Protein AF-D2TX63-F1 (afdb_monomer_lite)

Secondary structure (DSSP, 8-state):
--HHHHHHTT--HHHHHHHHTS-HHHHHHHHHHS---------

Organism: NCBI:txid638

Radius of gyration: 10.66 Å; chains: 1; bounding box: 20×17×34 Å

pLDDT: mean 86.03, std 12.14, range [59.28, 96.81]

Structure (mmCIF, N/CA/C/O backbone):
data_AF-D2TX63-F1
#
_entry.id   AF-D2TX63-F1
#
loop_
_atom_site.group_PDB
_atom_site.id
_atom_site.type_symbol
_atom_site.label_atom_id
_atom_site.label_alt_id
_atom_site.label_comp_id
_atom_site.label_asym_id
_atom_site.label_entity_id
_atom_site.label_seq_id
_atom_site.pdbx_PDB_ins_code
_atom_site.Cartn_x
_atom_site.Cartn_y
_atom_site.Cartn_z
_atom_site.occupancy
_atom_site.B_iso_or_equiv
_atom_site.auth_seq_id
_atom_site.auth_comp_id
_atom_site.auth_asym_id
_atom_site.auth_atom_id
_atom_site.pdbx_PDB_model_num
ATOM 1 N N . MET A 1 1 ? -9.718 -7.286 -7.394 1.00 59.28 1 MET A N 1
ATOM 2 C CA . MET A 1 1 ? -8.773 -6.166 -7.602 1.00 59.28 1 MET A CA 1
ATOM 3 C C . MET A 1 1 ? -7.533 -6.418 -6.775 1.00 59.28 1 MET A C 1
ATOM 5 O O . MET A 1 1 ? -7.668 -6.587 -5.570 1.00 59.28 1 MET A O 1
ATOM 9 N N . ASP A 1 2 ? -6.374 -6.458 -7.423 1.00 85.25 2 ASP A N 1
ATOM 10 C CA . ASP A 1 2 ? -5.089 -6.797 -6.810 1.00 85.25 2 ASP A CA 1
ATOM 11 C C . ASP A 1 2 ? -4.569 -5.727 -5.838 1.00 85.25 2 ASP A C 1
ATOM 13 O O . ASP A 1 2 ? -4.678 -4.526 -6.106 1.00 85.25 2 ASP A O 1
ATOM 17 N N . ILE A 1 3 ? -3.959 -6.160 -4.728 1.00 90.19 3 ILE A N 1
ATOM 18 C CA . ILE A 1 3 ? -3.357 -5.275 -3.712 1.00 90.19 3 ILE A CA 1
ATOM 19 C C . ILE A 1 3 ? -2.259 -4.396 -4.338 1.00 90.19 3 ILE A C 1
ATOM 21 O O . ILE A 1 3 ? -2.188 -3.198 -4.061 1.00 90.19 3 ILE A O 1
ATOM 25 N N 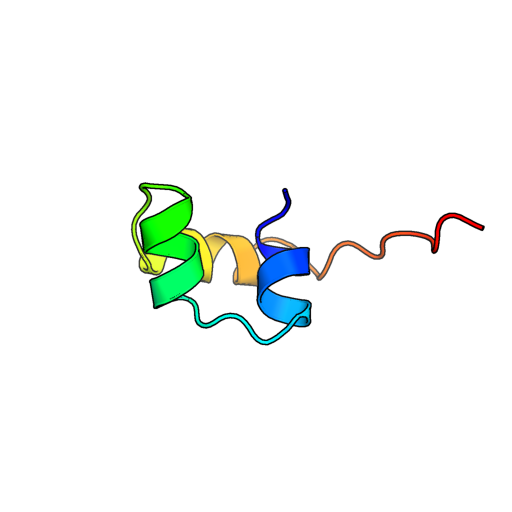. HIS A 1 4 ? -1.459 -4.967 -5.241 1.00 88.88 4 HIS A N 1
ATOM 26 C CA . HIS A 1 4 ? -0.382 -4.278 -5.958 1.00 88.88 4 HIS A CA 1
ATOM 27 C C . HIS A 1 4 ? -0.888 -3.157 -6.868 1.00 88.88 4 HIS A C 1
ATOM 29 O 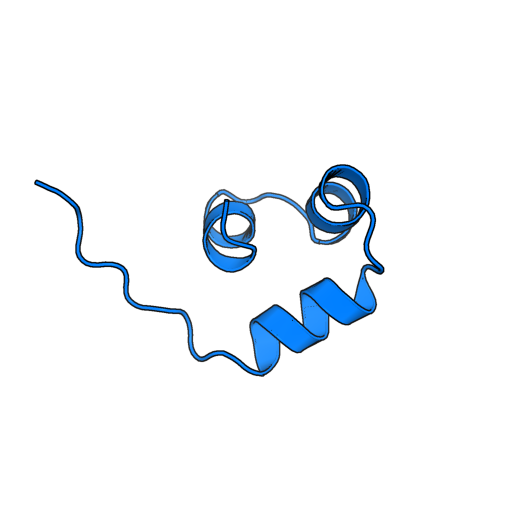O . HIS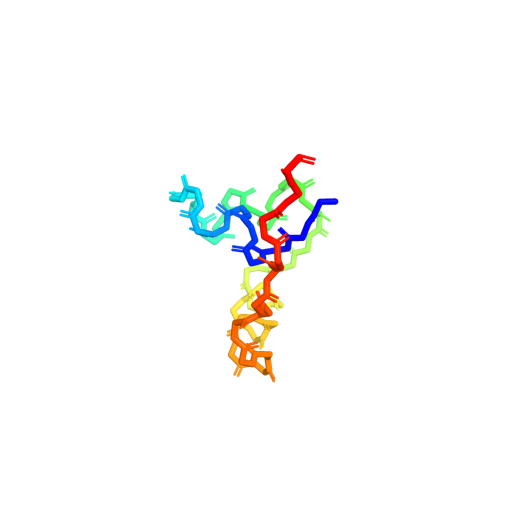 A 1 4 ? -0.298 -2.082 -6.901 1.00 88.88 4 HIS A O 1
ATOM 35 N N . VAL A 1 5 ? -2.002 -3.381 -7.570 1.00 89.31 5 VAL A N 1
ATOM 36 C CA . VAL A 1 5 ? -2.589 -2.386 -8.482 1.00 89.31 5 VAL A CA 1
ATOM 37 C C . VAL A 1 5 ? -3.093 -1.183 -7.694 1.00 89.31 5 VAL A C 1
ATOM 39 O O . VAL A 1 5 ? -2.785 -0.044 -8.031 1.00 89.31 5 VAL A O 1
ATOM 42 N N . ARG A 1 6 ? -3.816 -1.433 -6.600 1.00 90.94 6 ARG A N 1
ATOM 43 C CA . ARG A 1 6 ? -4.319 -0.381 -5.708 1.00 90.94 6 ARG A CA 1
ATOM 44 C C . ARG A 1 6 ? -3.182 0.442 -5.102 1.00 90.94 6 ARG A C 1
ATOM 46 O O . ARG A 1 6 ? -3.269 1.666 -5.045 1.00 90.94 6 ARG A O 1
ATOM 53 N N . PHE A 1 7 ? -2.105 -0.222 -4.685 1.00 91.69 7 PHE A N 1
ATOM 54 C CA . PHE A 1 7 ? -0.917 0.453 -4.172 1.00 91.69 7 PHE A CA 1
ATOM 55 C C . PHE A 1 7 ? -0.210 1.283 -5.256 1.00 91.69 7 PHE A C 1
ATOM 57 O O . PHE A 1 7 ? 0.106 2.445 -5.018 1.00 91.69 7 PHE A O 1
ATOM 64 N N . ALA A 1 8 ? -0.043 0.739 -6.467 1.00 89.62 8 ALA A N 1
ATOM 65 C CA . ALA A 1 8 ? 0.536 1.452 -7.610 1.00 89.62 8 ALA A CA 1
ATOM 66 C C . ALA A 1 8 ? -0.302 2.669 -8.051 1.00 89.62 8 ALA A C 1
ATOM 68 O O . ALA A 1 8 ? 0.242 3.650 -8.543 1.00 89.62 8 ALA A O 1
ATOM 69 N N . GLN A 1 9 ? -1.617 2.640 -7.819 1.00 91.62 9 GLN A N 1
ATOM 70 C CA . GLN A 1 9 ? -2.527 3.777 -8.010 1.00 91.62 9 GLN A CA 1
ATOM 71 C C . GLN A 1 9 ? -2.419 4.850 -6.907 1.00 91.62 9 GLN A C 1
ATOM 73 O O . GLN A 1 9 ? -3.183 5.813 -6.913 1.00 91.62 9 GLN A O 1
ATOM 78 N N . GLY A 1 10 ? -1.511 4.694 -5.938 1.00 94.06 10 GLY A N 1
ATOM 79 C CA . GLY A 1 10 ? -1.290 5.651 -4.852 1.00 94.06 10 GLY A CA 1
ATOM 80 C C . GLY A 1 10 ? -2.229 5.484 -3.655 1.00 94.06 10 GLY A C 1
ATOM 81 O O . GLY A 1 10 ? -2.247 6.335 -2.763 1.00 94.06 10 GLY A O 1
ATOM 82 N N . GLN A 1 11 ? -3.014 4.402 -3.586 1.00 95.12 11 GLN A N 1
ATOM 83 C CA . GLN A 1 11 ? -3.819 4.139 -2.394 1.00 95.12 11 GLN A CA 1
ATOM 84 C C . GLN A 1 11 ? -2.921 3.776 -1.205 1.00 95.12 11 GLN A C 1
ATOM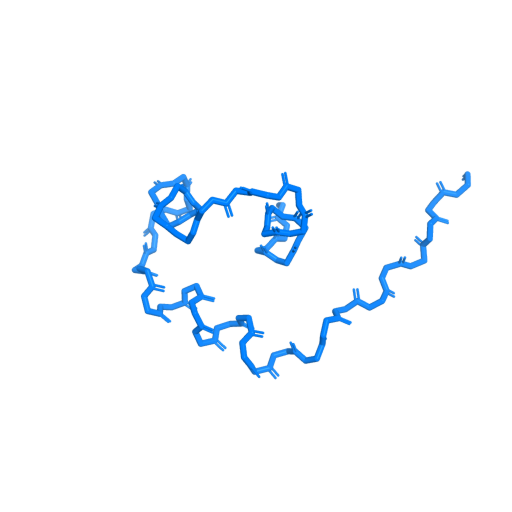 86 O O . GLN A 1 11 ? -1.978 2.991 -1.313 1.00 95.12 11 GLN A O 1
ATOM 91 N N . SER A 1 12 ? -3.248 4.311 -0.027 1.00 96.38 12 SER A N 1
ATOM 92 C CA . SER A 1 12 ? -2.518 3.980 1.196 1.00 96.38 12 SER A CA 1
ATOM 93 C C . SER A 1 12 ? -2.830 2.558 1.671 1.00 96.38 12 SER A C 1
ATOM 95 O O . SER A 1 12 ? -3.946 2.059 1.519 1.00 96.38 12 SER A O 1
ATOM 97 N N . LEU A 1 13 ? -1.873 1.929 2.361 1.00 94.75 13 LEU A N 1
ATOM 98 C CA . LEU A 1 13 ? -2.049 0.590 2.942 1.00 94.75 13 LEU A CA 1
ATOM 99 C C . LEU A 1 13 ? -3.281 0.492 3.853 1.00 94.75 13 LEU A C 1
ATOM 101 O O . LEU A 1 13 ? -3.926 -0.548 3.905 1.00 94.75 13 LEU A O 1
ATOM 105 N N . ARG A 1 14 ? -3.607 1.575 4.575 1.00 96.62 14 ARG A N 1
ATOM 106 C CA . ARG A 1 14 ? -4.793 1.643 5.442 1.00 96.62 14 ARG A CA 1
ATOM 107 C C . ARG A 1 14 ? -6.086 1.595 4.631 1.00 96.62 14 ARG A C 1
ATOM 109 O O . ARG A 1 14 ? -6.977 0.848 5.008 1.00 96.62 14 ARG A O 1
ATOM 116 N N . LYS A 1 15 ? -6.164 2.354 3.533 1.00 96.44 15 LYS A N 1
ATOM 117 C CA . LYS A 1 15 ? -7.339 2.381 2.652 1.00 96.44 15 LYS A CA 1
ATOM 118 C C . LYS A 1 15 ? -7.565 1.025 1.982 1.00 96.44 15 LYS A C 1
ATOM 120 O O . LYS A 1 15 ? -8.675 0.507 1.985 1.00 96.44 15 LYS A O 1
ATOM 125 N N . ILE A 1 16 ? -6.490 0.412 1.489 1.00 95.50 16 ILE A N 1
ATOM 126 C CA . ILE A 1 16 ? -6.535 -0.927 0.889 1.00 95.50 16 ILE A CA 1
ATOM 127 C C . ILE A 1 16 ? -7.010 -1.960 1.919 1.00 95.50 16 ILE A C 1
ATOM 129 O O . ILE A 1 16 ? -7.896 -2.756 1.629 1.00 95.50 16 ILE A O 1
ATOM 133 N N . ALA A 1 17 ? -6.457 -1.918 3.133 1.00 96.38 17 ALA A N 1
ATOM 134 C CA . ALA A 1 17 ? -6.835 -2.807 4.226 1.00 96.38 17 ALA A CA 1
ATOM 135 C C . ALA A 1 17 ? -8.320 -2.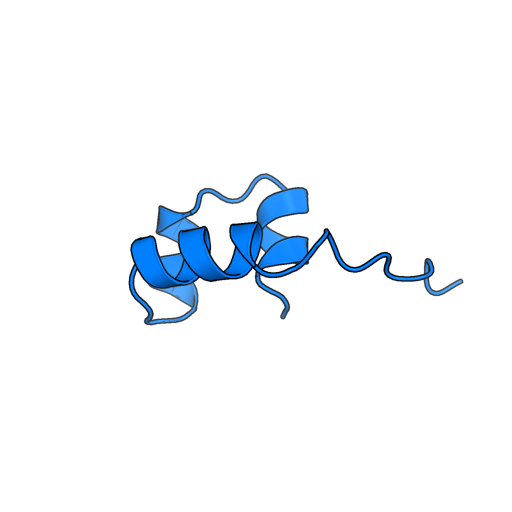676 4.600 1.00 96.38 17 ALA A C 1
ATOM 137 O O . ALA A 1 17 ? -9.010 -3.688 4.696 1.00 96.38 17 ALA A O 1
ATOM 138 N N . SER A 1 18 ? -8.825 -1.445 4.754 1.00 96.81 18 SER A N 1
ATOM 139 C CA . SER A 1 18 ? -10.232 -1.206 5.095 1.00 96.81 18 SER A CA 1
ATOM 140 C C . SER A 1 18 ? -11.189 -1.667 4.001 1.00 96.81 18 SER A C 1
ATOM 142 O O . SER A 1 18 ? -12.218 -2.253 4.309 1.00 96.81 18 SER A O 1
ATOM 144 N N . GLU A 1 19 ? -10.851 -1.439 2.731 1.00 95.12 19 GLU A N 1
ATOM 145 C CA . GLU A 1 19 ? -11.709 -1.837 1.610 1.00 95.12 19 GLU A CA 1
ATOM 146 C C . GLU A 1 19 ? -11.710 -3.353 1.370 1.00 95.12 19 GLU A C 1
ATOM 148 O O . GLU A 1 19 ? -12.685 -3.892 0.857 1.00 95.12 19 GLU A O 1
ATOM 153 N N . LEU A 1 20 ? -10.625 -4.045 1.729 1.00 93.56 20 LEU A N 1
ATOM 154 C CA . LEU A 1 20 ? -10.501 -5.497 1.584 1.00 93.56 20 LEU A CA 1
ATOM 155 C C . LEU A 1 20 ? -10.886 -6.275 2.853 1.00 93.56 20 LEU A C 1
ATOM 157 O O . LEU A 1 20 ? -10.903 -7.501 2.814 1.00 93.56 20 LEU A O 1
ATOM 161 N N . GLY A 1 21 ? -11.169 -5.599 3.971 1.00 95.62 21 GLY A N 1
ATOM 162 C CA . GLY A 1 21 ? -11.510 -6.251 5.241 1.00 95.62 21 GLY A CA 1
ATOM 163 C C . GLY A 1 21 ? -10.357 -7.047 5.867 1.00 95.62 21 GLY A C 1
ATOM 164 O O . GLY A 1 21 ? -10.594 -8.009 6.591 1.00 95.62 21 GLY A O 1
ATOM 165 N N . ILE A 1 22 ? -9.105 -6.670 5.587 1.00 94.81 22 ILE A N 1
ATOM 166 C CA . ILE A 1 22 ? -7.901 -7.362 6.080 1.00 94.81 22 ILE A CA 1
ATOM 167 C C . ILE A 1 22 ? -7.007 -6.425 6.889 1.00 94.81 22 ILE A C 1
ATOM 169 O O . ILE A 1 22 ? -7.148 -5.205 6.853 1.00 94.81 22 ILE A O 1
ATOM 173 N N . SER A 1 23 ? -6.039 -6.985 7.619 1.00 96.75 23 SER A N 1
ATOM 174 C CA . SER A 1 23 ? -5.106 -6.167 8.393 1.00 96.75 23 SER A CA 1
ATOM 175 C C . SER A 1 23 ? -4.129 -5.401 7.489 1.00 96.75 23 SER A C 1
ATOM 177 O O . SER A 1 23 ? -3.672 -5.897 6.456 1.00 96.75 23 SER A O 1
ATOM 179 N N . ARG A 1 24 ? -3.708 -4.207 7.927 1.00 96.00 24 ARG A N 1
ATOM 180 C CA . ARG A 1 24 ? -2.634 -3.440 7.265 1.00 96.00 24 ARG A CA 1
ATOM 181 C C . ARG A 1 24 ? -1.340 -4.256 7.135 1.00 96.00 24 ARG A C 1
ATOM 183 O O . ARG A 1 24 ? -0.627 -4.110 6.145 1.00 96.00 24 ARG A O 1
ATOM 190 N N . ASN A 1 25 ? -1.031 -5.096 8.122 1.00 96.00 25 ASN A N 1
ATOM 191 C CA . ASN A 1 25 ? 0.169 -5.930 8.103 1.00 96.00 25 ASN A CA 1
ATOM 192 C C . ASN A 1 25 ? 0.079 -7.006 7.023 1.00 96.00 25 ASN A C 1
ATOM 194 O O . ASN A 1 25 ? 1.062 -7.236 6.329 1.00 96.00 25 ASN A O 1
ATOM 198 N N . THR A 1 26 ? -1.105 -7.584 6.811 1.00 94.06 26 THR A N 1
ATOM 199 C CA . THR A 1 26 ? -1.365 -8.517 5.707 1.00 94.06 26 THR A CA 1
ATOM 200 C C . THR A 1 26 ? -1.097 -7.845 4.362 1.00 94.06 26 THR A C 1
ATOM 202 O O . THR A 1 26 ? -0.383 -8.406 3.539 1.00 94.06 26 THR A O 1
ATOM 205 N N . VAL A 1 27 ? -1.572 -6.609 4.168 1.00 94.38 27 VAL A N 1
ATOM 206 C CA . VAL A 1 27 ? -1.291 -5.826 2.950 1.00 94.38 27 VAL A CA 1
ATOM 207 C C . VAL A 1 27 ? 0.214 -5.592 2.779 1.00 94.38 27 VAL A C 1
ATOM 209 O O . VAL A 1 27 ? 0.750 -5.809 1.697 1.00 94.38 27 VAL A O 1
ATOM 212 N N . LYS A 1 28 ? 0.918 -5.187 3.846 1.00 93.88 28 LYS A N 1
ATOM 213 C CA . LYS A 1 28 ? 2.372 -4.960 3.816 1.00 93.88 28 LYS A CA 1
ATOM 214 C C . LYS A 1 28 ? 3.141 -6.235 3.459 1.00 93.88 28 LYS A C 1
ATOM 216 O O . LYS A 1 28 ? 3.988 -6.188 2.577 1.00 93.88 28 LYS A O 1
ATOM 221 N N . HIS A 1 29 ? 2.850 -7.351 4.126 1.00 92.94 29 HIS A N 1
ATOM 222 C CA . HIS A 1 29 ? 3.499 -8.631 3.847 1.00 92.94 29 HIS A CA 1
ATOM 223 C C . HIS A 1 29 ? 3.229 -9.092 2.418 1.00 92.94 29 HIS A C 1
ATOM 225 O O . HIS A 1 29 ? 4.153 -9.532 1.745 1.00 92.94 29 HIS A O 1
ATOM 231 N N . HIS A 1 30 ? 2.003 -8.921 1.927 1.00 89.81 30 HIS A N 1
ATOM 232 C CA . HIS A 1 30 ? 1.645 -9.281 0.561 1.00 89.81 30 HIS A CA 1
ATOM 233 C C . HIS A 1 30 ? 2.433 -8.469 -0.483 1.00 89.81 30 HIS A C 1
ATOM 235 O O . HIS A 1 30 ? 2.959 -9.052 -1.425 1.00 89.81 30 HIS A O 1
ATOM 241 N N . LEU A 1 31 ? 2.603 -7.157 -0.264 1.00 89.25 31 LEU A N 1
ATOM 242 C CA . LEU A 1 31 ? 3.435 -6.289 -1.113 1.00 89.25 31 LEU A CA 1
ATOM 243 C C . LEU A 1 31 ? 4.940 -6.602 -1.042 1.00 89.25 31 LEU A C 1
ATOM 245 O O . LEU A 1 31 ? 5.685 -6.222 -1.937 1.00 89.25 31 LEU A O 1
ATOM 249 N N . GLN A 1 32 ? 5.406 -7.221 0.045 1.00 87.38 32 GLN A N 1
ATOM 250 C CA . GLN A 1 32 ? 6.815 -7.583 0.237 1.00 87.38 32 GLN A CA 1
ATOM 251 C C . GLN A 1 32 ? 7.152 -8.974 -0.309 1.00 87.38 32 GLN A C 1
ATOM 253 O O . GLN A 1 32 ? 8.278 -9.202 -0.738 1.00 87.38 32 GLN A O 1
ATOM 258 N N . GLN A 1 33 ? 6.203 -9.911 -0.247 1.00 82.12 33 GLN A N 1
ATOM 259 C CA . GLN A 1 33 ? 6.401 -11.305 -0.652 1.00 82.12 33 GLN A CA 1
ATOM 260 C C . GLN A 1 33 ? 6.264 -11.512 -2.160 1.00 82.12 33 GLN A C 1
ATOM 262 O O . GLN A 1 33 ? 6.868 -12.434 -2.701 1.00 82.12 33 GLN A O 1
ATOM 267 N N . GLN A 1 34 ? 5.485 -10.673 -2.841 1.00 70.44 34 GLN A N 1
ATOM 268 C CA . GLN A 1 34 ? 5.405 -10.687 -4.295 1.00 70.44 34 GLN A CA 1
ATOM 269 C C . GLN A 1 34 ? 6.303 -9.582 -4.850 1.00 70.44 34 GLN A C 1
ATOM 271 O O . GLN A 1 34 ? 6.062 -8.395 -4.636 1.00 70.44 34 GLN A O 1
ATOM 276 N N . THR A 1 35 ? 7.346 -9.967 -5.592 1.00 64.19 35 THR A N 1
ATOM 277 C CA . THR A 1 35 ? 7.967 -9.058 -6.560 1.00 64.19 35 THR A CA 1
ATOM 278 C C . THR A 1 35 ? 6.849 -8.515 -7.441 1.00 64.19 35 THR A C 1
ATOM 280 O O . THR A 1 35 ? 6.029 -9.299 -7.918 1.00 64.19 35 THR A O 1
ATOM 283 N N . MET A 1 36 ? 6.767 -7.183 -7.582 1.00 64.50 36 MET A N 1
ATOM 284 C CA . MET A 1 36 ? 5.641 -6.512 -8.239 1.00 64.50 36 MET A CA 1
ATOM 285 C C . MET A 1 36 ? 5.212 -7.281 -9.496 1.00 64.50 36 MET A C 1
ATOM 287 O O . MET A 1 36 ? 6.007 -7.371 -10.439 1.00 64.50 36 MET A O 1
ATOM 291 N N . PRO A 1 37 ? 3.996 -7.856 -9.522 1.00 64.75 37 PRO A N 1
ATOM 292 C CA . PRO A 1 37 ? 3.550 -8.612 -10.674 1.00 64.75 37 PRO A CA 1
ATOM 293 C C . PRO A 1 37 ? 3.557 -7.680 -11.884 1.00 64.75 37 PRO A C 1
ATOM 295 O O . PRO A 1 37 ? 2.874 -6.654 -11.914 1.00 64.75 37 PRO A O 1
ATOM 298 N N . THR A 1 38 ? 4.400 -8.007 -12.864 1.00 64.56 38 THR A N 1
ATOM 299 C CA . THR A 1 38 ? 4.482 -7.252 -14.113 1.00 64.56 38 THR A CA 1
ATOM 300 C C . THR A 1 38 ? 3.260 -7.623 -14.936 1.00 64.56 38 THR A C 1
ATOM 302 O O . THR A 1 38 ? 3.259 -8.603 -15.677 1.00 64.56 38 THR A O 1
ATOM 305 N N . TYR A 1 39 ? 2.173 -6.878 -14.755 1.00 66.56 39 TYR A N 1
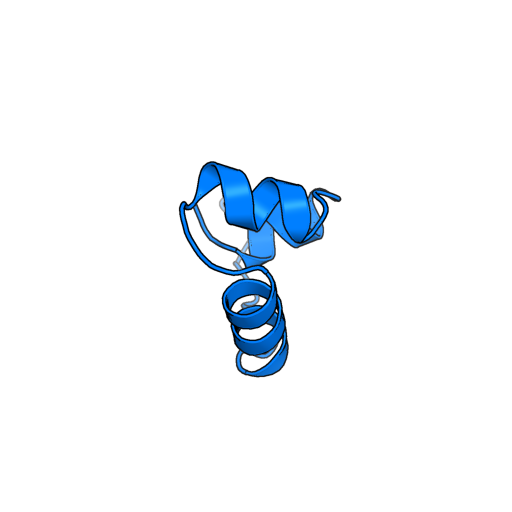ATOM 306 C CA . TYR A 1 39 ? 0.987 -7.050 -15.578 1.00 66.56 39 TYR A CA 1
ATOM 307 C C . TYR A 1 39 ? 1.274 -6.477 -16.961 1.00 66.56 39 TYR A C 1
ATOM 309 O O . TYR A 1 39 ? 1.481 -5.271 -17.109 1.00 66.56 39 TYR A O 1
ATOM 317 N N . ALA A 1 40 ? 1.281 -7.341 -17.977 1.00 66.12 40 ALA A N 1
ATOM 318 C CA . ALA A 1 40 ? 1.296 -6.896 -19.361 1.00 66.12 40 ALA A CA 1
ATOM 319 C C . ALA A 1 40 ? 0.117 -5.939 -19.572 1.00 66.12 40 ALA A C 1
ATOM 321 O O . ALA A 1 40 ? -1.024 -6.240 -19.203 1.00 66.12 40 ALA A O 1
ATOM 322 N N . LYS A 1 41 ? 0.410 -4.759 -20.125 1.00 70.31 41 LYS A N 1
ATOM 323 C CA . LYS A 1 41 ? -0.610 -3.772 -20.473 1.00 70.31 41 LYS A CA 1
ATOM 324 C C . LYS A 1 41 ? -1.597 -4.470 -21.410 1.00 70.31 41 LYS A C 1
ATOM 326 O O . LYS A 1 41 ? -1.193 -4.936 -22.472 1.00 70.31 41 LYS A O 1
ATOM 331 N N . ARG A 1 42 ? -2.860 -4.598 -20.998 1.00 68.19 42 ARG A N 1
ATOM 332 C CA . ARG A 1 42 ? -3.916 -5.052 -21.907 1.00 68.19 42 ARG A CA 1
ATOM 333 C C . ARG A 1 42 ? -4.100 -3.939 -22.937 1.00 68.19 42 ARG A C 1
ATOM 335 O O . ARG A 1 42 ? -4.539 -2.852 -22.562 1.00 68.19 42 ARG A O 1
ATOM 342 N N . VAL A 1 43 ? -3.607 -4.190 -24.150 1.00 69.31 43 VAL A N 1
ATOM 343 C CA . VAL A 1 43 ? -3.871 -3.383 -25.348 1.00 69.31 43 VAL A CA 1
ATOM 344 C C . VAL A 1 43 ? -5.302 -3.588 -25.811 1.00 69.31 43 VAL A C 1
ATOM 346 O O . VAL A 1 43 ? -5.823 -4.709 -25.602 1.00 69.31 43 VAL A O 1
#

Foldseek 3Di:
DDLLVCVVVVHDLVRSCVVVVHDSVVSVVVPVVDPRPPDDPPD

InterPro domains:
  IPR016032 Signal transduction response regulator, C-terminal effector [SSF46894] (2-32)
  IPR025246 Transposase IS30-like HTH domain [PF13936] (2-33)
  IPR036388 Winged helix-like DNA-binding domain superfamily [G3DSA:1.10.10.10] (1-42)

Sequence (43 aa):
MDIHVRFAQGQSLRKIASELGISRNTVKHHLQQQTMPTYAKRV